Protein AF-A0A7C5L5N2-F1 (afdb_monomer_lite)

Sequence (110 aa):
MRFQGIPSEEAVLEFIQKLPEGEWVFEDLKEKRRELLSAESARRLLAGLIDQVKGWKESFATLGRGTVFVFVHDREKPRAFKIYDPSSLGCSTSLTPPRWKLYLRELGEI

Structure (mmCIF, N/CA/C/O backbone):
data_AF-A0A7C5L5N2-F1
#
_entry.id   AF-A0A7C5L5N2-F1
#
loop_
_atom_site.group_PDB
_atom_site.id
_atom_site.type_symbol
_atom_site.label_atom_id
_atom_site.label_alt_id
_atom_site.label_comp_id
_atom_site.label_asym_id
_atom_site.label_entity_id
_atom_site.label_seq_id
_atom_site.pdbx_PDB_ins_code
_atom_site.Cartn_x
_atom_site.Cartn_y
_atom_site.Cartn_z
_atom_site.occupancy
_atom_site.B_iso_or_equiv
_atom_site.auth_seq_id
_atom_site.auth_comp_id
_atom_site.auth_asym_id
_atom_site.auth_atom_id
_atom_site.pdbx_PDB_model_num
ATOM 1 N N . MET A 1 1 ? -8.385 -11.807 2.866 1.00 63.50 1 MET A N 1
ATOM 2 C CA . MET A 1 1 ? -8.796 -10.687 1.982 1.00 63.50 1 MET A CA 1
ATOM 3 C C . MET A 1 1 ? -8.010 -10.775 0.681 1.00 63.50 1 MET A C 1
ATOM 5 O O . MET A 1 1 ? -6.845 -11.155 0.737 1.00 63.50 1 MET A O 1
ATOM 9 N N . ARG A 1 2 ? -8.618 -10.489 -0.477 1.00 77.69 2 ARG A N 1
ATOM 10 C CA . ARG A 1 2 ? -7.926 -10.568 -1.775 1.00 77.69 2 ARG A CA 1
ATOM 11 C C . ARG A 1 2 ? -7.347 -9.197 -2.119 1.00 77.69 2 ARG A C 1
ATOM 13 O O . ARG A 1 2 ? -8.070 -8.214 -2.084 1.00 77.69 2 ARG A O 1
ATOM 20 N N . PHE A 1 3 ? -6.057 -9.144 -2.426 1.00 86.06 3 PHE A N 1
ATOM 21 C CA . PHE A 1 3 ? -5.384 -7.928 -2.873 1.00 86.06 3 PHE A CA 1
ATOM 22 C C . PHE A 1 3 ? -5.207 -7.962 -4.391 1.00 86.06 3 PHE A C 1
ATOM 24 O O . PHE A 1 3 ? -4.931 -9.016 -4.965 1.00 86.06 3 PHE A O 1
ATOM 31 N N . GLN A 1 4 ? -5.373 -6.812 -5.035 1.00 87.31 4 GLN A N 1
ATOM 32 C CA . GLN A 1 4 ? -5.239 -6.646 -6.475 1.00 87.31 4 GLN A CA 1
ATOM 33 C C . GLN A 1 4 ? -4.020 -5.786 -6.777 1.00 87.31 4 GLN A C 1
ATOM 35 O O . GLN A 1 4 ? -3.913 -4.665 -6.281 1.00 87.31 4 GLN A O 1
ATOM 40 N N . GLY A 1 5 ? -3.126 -6.314 -7.610 1.00 88.19 5 GLY A N 1
ATOM 41 C CA . GLY A 1 5 ? -1.974 -5.580 -8.109 1.00 88.19 5 GLY A CA 1
ATOM 42 C C . GLY A 1 5 ? -2.399 -4.417 -8.999 1.00 88.19 5 GLY A C 1
ATOM 43 O O . GLY A 1 5 ? -3.250 -4.587 -9.880 1.00 88.19 5 GLY A O 1
ATOM 44 N N . ILE A 1 6 ? -1.822 -3.243 -8.759 1.00 87.56 6 ILE A N 1
ATOM 45 C CA . ILE A 1 6 ? -2.033 -2.041 -9.560 1.00 87.56 6 ILE A CA 1
ATOM 46 C C . ILE A 1 6 ? -0.736 -1.742 -10.326 1.00 87.56 6 ILE A C 1
ATOM 48 O O . ILE A 1 6 ? 0.270 -1.402 -9.705 1.00 87.56 6 ILE A O 1
ATOM 52 N N . PRO A 1 7 ? -0.728 -1.901 -11.662 1.00 81.50 7 PRO A N 1
ATOM 53 C CA . PRO A 1 7 ? 0.482 -1.720 -12.463 1.00 81.50 7 PRO A CA 1
ATOM 54 C C . PRO A 1 7 ? 0.809 -0.252 -12.767 1.00 81.50 7 PRO A C 1
ATOM 56 O O . PRO A 1 7 ? 1.964 0.040 -13.064 1.00 81.50 7 PRO A O 1
ATOM 59 N N . SER A 1 8 ? -0.181 0.648 -12.711 1.00 85.31 8 SER A N 1
ATOM 60 C CA . SER A 1 8 ? -0.018 2.086 -12.972 1.00 85.31 8 SER A CA 1
ATOM 61 C C . SER A 1 8 ? -0.103 2.877 -11.674 1.00 85.31 8 SER A C 1
ATOM 63 O O . SER A 1 8 ? -1.103 2.820 -10.957 1.00 85.31 8 SER A O 1
ATOM 65 N N . GLU A 1 9 ? 0.932 3.658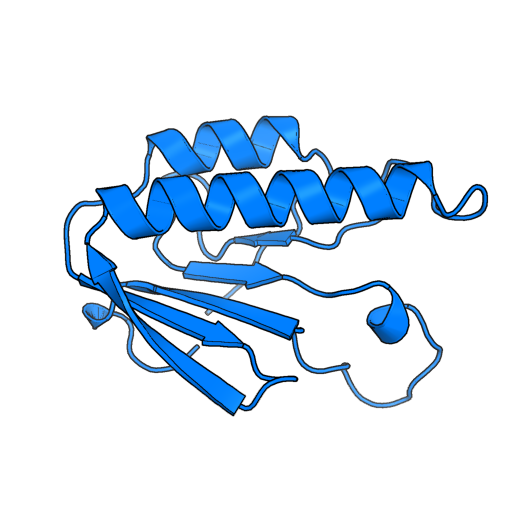 -11.393 1.00 87.25 9 GLU A N 1
ATOM 66 C CA . GLU A 1 9 ? 0.963 4.559 -10.247 1.00 87.25 9 GLU A CA 1
ATOM 67 C C . GLU A 1 9 ? -0.092 5.666 -10.351 1.00 87.25 9 GLU A C 1
ATOM 69 O O . GLU A 1 9 ? -0.626 6.086 -9.328 1.00 87.25 9 GLU A O 1
ATOM 74 N N . GLU A 1 10 ? -0.443 6.111 -11.562 1.00 87.50 10 GLU A N 1
ATOM 75 C CA . GLU A 1 10 ? -1.520 7.089 -11.771 1.00 87.50 10 GLU A CA 1
ATOM 76 C C . GLU A 1 10 ? -2.863 6.535 -11.290 1.00 87.50 10 GLU A C 1
ATOM 78 O O . GLU A 1 10 ? -3.566 7.209 -10.539 1.00 87.50 10 GLU A O 1
ATOM 83 N N . ALA A 1 11 ? -3.163 5.273 -11.614 1.00 86.56 11 ALA A N 1
ATOM 84 C CA . ALA A 1 11 ? -4.364 4.605 -11.118 1.00 86.56 11 ALA A CA 1
ATOM 85 C C . ALA A 1 11 ? -4.368 4.506 -9.582 1.00 86.56 11 ALA A C 1
ATOM 87 O O . ALA A 1 11 ? -5.418 4.622 -8.952 1.00 86.56 11 ALA A O 1
ATOM 88 N N . VAL A 1 12 ? -3.198 4.337 -8.948 1.00 86.50 12 VAL A N 1
ATOM 89 C CA . VAL A 1 12 ? -3.113 4.375 -7.480 1.00 86.50 12 VAL A CA 1
ATOM 90 C C . VAL A 1 12 ? -3.474 5.754 -6.941 1.00 86.50 12 VAL A C 1
ATOM 92 O O . VAL A 1 12 ? -4.245 5.833 -5.987 1.00 86.50 12 VAL A O 1
ATOM 95 N N . LEU A 1 13 ? -2.971 6.833 -7.549 1.00 88.19 13 LEU A N 1
ATOM 96 C CA . LEU A 1 13 ? -3.291 8.203 -7.131 1.00 88.19 13 LEU A CA 1
ATOM 97 C C . LEU A 1 13 ? -4.801 8.490 -7.196 1.00 88.19 13 LEU A C 1
ATOM 99 O O . LEU A 1 13 ? -5.325 9.188 -6.328 1.00 88.19 13 LEU A O 1
ATOM 103 N N . GLU A 1 14 ? -5.524 7.904 -8.154 1.00 88.75 14 GLU A N 1
ATOM 104 C CA . GLU A 1 14 ? -6.989 7.992 -8.205 1.00 88.75 14 GLU A CA 1
ATOM 105 C C . GLU A 1 14 ? -7.664 7.297 -7.014 1.00 88.75 14 GLU A C 1
ATOM 107 O O . GLU A 1 14 ? -8.647 7.806 -6.467 1.00 88.75 14 GLU A O 1
ATOM 112 N N . PHE A 1 15 ? -7.133 6.155 -6.563 1.00 86.19 15 PHE A N 1
ATOM 113 C CA . PHE A 1 15 ? -7.627 5.476 -5.361 1.00 86.19 15 PHE A CA 1
ATOM 114 C C . PHE A 1 15 ? -7.339 6.281 -4.095 1.00 86.19 15 PHE A C 1
ATOM 116 O O . PHE A 1 15 ? -8.162 6.271 -3.181 1.00 86.19 15 PHE A O 1
ATOM 123 N N . ILE A 1 16 ? -6.226 7.027 -4.054 1.00 86.69 16 ILE A N 1
ATOM 124 C CA . ILE A 1 16 ? -5.880 7.876 -2.905 1.00 86.69 16 ILE A CA 1
ATOM 125 C C . ILE A 1 16 ? -6.986 8.900 -2.623 1.00 86.69 16 ILE A C 1
ATOM 127 O O . ILE A 1 16 ? -7.353 9.146 -1.474 1.00 86.69 16 ILE A O 1
ATOM 131 N N . GLN A 1 17 ? -7.584 9.461 -3.672 1.00 86.69 17 GLN A N 1
ATOM 132 C CA . GLN A 1 17 ? -8.661 10.442 -3.528 1.00 86.69 17 GLN A CA 1
ATOM 133 C C . GLN A 1 17 ? -9.951 9.847 -2.944 1.00 86.69 17 GLN A C 1
ATOM 135 O O . GLN A 1 17 ? -10.774 10.579 -2.389 1.00 86.69 17 GLN A O 1
ATOM 140 N N . LYS A 1 18 ? -10.107 8.522 -3.021 1.00 87.12 18 LYS A N 1
ATOM 141 C CA . LYS A 1 18 ? -11.284 7.770 -2.570 1.00 87.12 18 LYS A CA 1
ATOM 142 C C . LYS A 1 18 ? -11.087 7.103 -1.205 1.00 87.12 18 LYS A C 1
ATOM 144 O O . LYS A 1 18 ? -11.929 6.294 -0.818 1.00 87.12 18 LYS A O 1
ATOM 149 N N . LEU A 1 19 ? -10.004 7.409 -0.476 1.00 89.69 19 LEU A N 1
ATOM 150 C CA . LEU A 1 19 ? -9.802 6.856 0.866 1.00 89.69 19 LEU A CA 1
ATOM 151 C C . LEU A 1 19 ? -10.998 7.218 1.768 1.00 89.69 19 LEU A C 1
ATOM 153 O O . LEU A 1 19 ? -11.287 8.407 1.923 1.00 89.69 19 LEU A O 1
ATOM 157 N N . PRO A 1 20 ? -11.681 6.240 2.383 1.00 91.44 20 PRO A N 1
ATOM 158 C CA . PRO A 1 20 ? -12.700 6.523 3.374 1.00 91.44 20 PRO A CA 1
ATOM 159 C C . PRO A 1 20 ? -12.101 7.234 4.588 1.00 91.44 20 PRO A C 1
ATOM 161 O O . PRO A 1 20 ? -10.938 7.031 4.958 1.00 91.44 20 PRO A O 1
ATOM 164 N N . GLU A 1 21 ? -12.947 8.045 5.213 1.00 92.94 21 GLU A N 1
ATOM 165 C CA . GLU A 1 21 ? -12.678 8.652 6.510 1.00 92.94 21 GLU A CA 1
ATOM 166 C C . GLU A 1 21 ? -12.455 7.584 7.587 1.00 92.94 21 GLU A C 1
ATOM 168 O O . GLU A 1 21 ? -12.938 6.454 7.482 1.00 92.94 21 GLU A O 1
ATOM 173 N N . GLY A 1 22 ? -11.728 7.964 8.634 1.00 92.69 22 GLY A N 1
ATOM 174 C CA . GLY A 1 22 ? -11.415 7.103 9.768 1.00 92.69 22 GLY A CA 1
ATOM 175 C C . GLY A 1 22 ? -9.940 7.141 10.146 1.00 92.69 22 GLY A C 1
ATOM 176 O O . GLY A 1 22 ? -9.152 7.926 9.611 1.00 92.69 22 GLY A O 1
ATOM 177 N N . GLU A 1 23 ? -9.580 6.286 11.099 1.00 96.12 23 GLU A N 1
ATOM 178 C CA . GLU A 1 23 ? -8.203 6.137 11.555 1.00 96.12 23 GLU A CA 1
ATOM 179 C C . GLU A 1 23 ? -7.498 5.040 10.758 1.00 96.12 23 GLU A C 1
ATOM 181 O O . GLU A 1 23 ? -7.988 3.917 10.621 1.00 96.12 23 GLU A O 1
ATOM 186 N N . TRP A 1 24 ? -6.330 5.379 10.239 1.00 96.31 24 TRP A N 1
ATOM 187 C CA . TRP A 1 24 ? -5.495 4.522 9.421 1.00 96.31 24 TRP A CA 1
ATOM 188 C C . TRP A 1 24 ? -4.255 4.107 10.193 1.00 96.31 24 TRP A C 1
ATOM 190 O O . TRP A 1 24 ? -3.668 4.892 10.929 1.00 96.31 24 TRP A O 1
ATOM 200 N N . VAL A 1 25 ? -3.834 2.869 9.997 1.00 97.06 25 VAL A N 1
ATOM 201 C CA . VAL A 1 25 ? -2.594 2.322 10.522 1.00 97.06 25 VAL A CA 1
ATOM 202 C C . VAL A 1 25 ? -1.593 2.263 9.383 1.00 97.06 25 VAL A C 1
ATOM 204 O O . VAL A 1 25 ? -1.863 1.647 8.351 1.00 97.06 25 VAL A O 1
ATOM 207 N N . PHE A 1 26 ? -0.441 2.892 9.576 1.00 97.00 26 PHE A N 1
ATOM 208 C CA . PHE A 1 26 ? 0.725 2.731 8.720 1.00 97.00 26 PHE A CA 1
ATOM 209 C C . PHE A 1 26 ? 1.748 1.837 9.415 1.00 97.00 26 PHE A C 1
ATOM 211 O O . PHE A 1 26 ? 2.029 2.028 10.597 1.00 97.00 26 PHE A O 1
ATOM 218 N N . GLU A 1 27 ? 2.312 0.883 8.679 1.00 96.31 27 GLU A N 1
ATOM 219 C CA . GLU A 1 27 ? 3.400 0.027 9.142 1.00 96.31 27 GLU A CA 1
ATOM 220 C C . GLU A 1 27 ? 4.536 0.016 8.118 1.00 96.31 27 GLU A C 1
ATOM 222 O O . GLU A 1 27 ? 4.330 -0.357 6.960 1.00 96.31 27 GLU A O 1
ATOM 227 N N . ASP A 1 28 ? 5.744 0.367 8.557 1.00 95.06 28 ASP A N 1
ATOM 228 C CA . ASP A 1 28 ? 6.988 0.070 7.851 1.00 95.06 28 ASP A CA 1
ATOM 229 C C . ASP A 1 28 ? 7.609 -1.176 8.482 1.00 95.06 28 ASP A C 1
ATOM 231 O O . ASP A 1 28 ? 8.167 -1.131 9.582 1.00 95.06 28 ASP A O 1
ATOM 235 N N . LEU A 1 29 ? 7.492 -2.312 7.792 1.00 91.69 29 LEU A N 1
ATOM 236 C CA . LEU A 1 29 ? 7.975 -3.597 8.298 1.00 91.69 29 LEU A CA 1
ATOM 237 C C . LEU A 1 29 ? 9.500 -3.693 8.279 1.00 91.69 29 LEU A C 1
ATOM 239 O O . LEU A 1 29 ? 10.075 -4.475 9.037 1.00 91.69 29 LEU A O 1
ATOM 243 N N . LYS A 1 30 ? 10.160 -2.900 7.430 1.00 89.19 30 LYS A N 1
ATOM 244 C CA . LYS A 1 30 ? 11.618 -2.869 7.335 1.00 89.19 30 LYS A CA 1
ATOM 245 C C . LYS A 1 30 ? 12.214 -2.057 8.480 1.00 89.19 30 LYS A C 1
ATOM 247 O O . LYS A 1 30 ? 13.180 -2.500 9.095 1.00 89.19 30 LYS A O 1
ATOM 252 N N . GLU A 1 31 ? 11.614 -0.911 8.795 1.00 92.00 31 GLU A N 1
ATOM 253 C CA . GLU A 1 31 ? 12.038 -0.041 9.901 1.00 92.00 31 GLU A CA 1
ATOM 254 C C . GLU A 1 31 ? 11.374 -0.380 11.244 1.00 92.00 31 GLU A C 1
ATOM 256 O O . GLU A 1 31 ? 11.709 0.214 12.266 1.00 92.00 31 GLU A O 1
ATOM 261 N N . LYS A 1 32 ? 10.451 -1.351 11.267 1.00 92.25 32 LYS A N 1
ATOM 262 C CA . LYS A 1 32 ? 9.648 -1.733 12.444 1.00 92.25 32 LYS A CA 1
ATOM 263 C C . LYS A 1 32 ? 8.910 -0.540 13.064 1.00 92.25 32 LYS A C 1
ATOM 265 O O . LYS A 1 32 ? 8.797 -0.430 14.286 1.00 92.25 32 LYS A O 1
ATOM 270 N N . ARG A 1 33 ? 8.399 0.352 12.214 1.00 95.25 33 ARG A N 1
ATOM 271 C CA . ARG A 1 33 ? 7.655 1.550 12.615 1.00 95.25 33 ARG A CA 1
ATOM 272 C C . ARG A 1 33 ? 6.166 1.328 12.404 1.00 95.25 33 ARG A C 1
ATOM 274 O O . ARG A 1 33 ? 5.762 0.809 11.369 1.00 95.25 33 ARG A O 1
ATOM 281 N N . ARG A 1 34 ? 5.356 1.767 13.367 1.00 95.69 34 ARG A N 1
ATOM 282 C CA . ARG A 1 34 ? 3.895 1.760 13.276 1.00 95.69 34 ARG A CA 1
ATOM 283 C C . ARG A 1 34 ? 3.326 3.092 13.737 1.00 95.69 34 ARG A C 1
ATOM 285 O O . ARG A 1 34 ? 3.733 3.602 14.777 1.00 95.69 34 ARG A O 1
ATOM 292 N N . GLU A 1 35 ? 2.377 3.627 12.982 1.00 95.94 35 GLU A N 1
ATOM 293 C CA . GLU A 1 35 ? 1.763 4.929 13.242 1.00 95.94 35 GLU A CA 1
ATOM 294 C C . GLU A 1 35 ? 0.257 4.903 13.011 1.00 95.94 35 GLU A C 1
ATOM 296 O O . GLU A 1 35 ? -0.243 4.151 12.174 1.00 95.94 35 GLU A O 1
ATOM 301 N N . LEU A 1 36 ? -0.453 5.753 13.752 1.00 96.75 36 LEU A N 1
ATOM 302 C CA . LEU A 1 36 ? -1.866 6.041 13.534 1.00 96.75 36 LEU A CA 1
ATOM 303 C C . LEU A 1 36 ? -1.993 7.376 12.806 1.00 96.75 36 LEU A C 1
ATOM 305 O O . LEU A 1 36 ? -1.360 8.363 13.177 1.00 96.75 36 LEU A O 1
ATOM 309 N N . LEU A 1 37 ? -2.806 7.392 11.760 1.00 96.62 37 LEU A N 1
ATOM 310 C CA . LEU A 1 37 ? -2.965 8.505 10.841 1.00 96.62 37 LEU A CA 1
ATOM 311 C C . LEU A 1 37 ? -4.448 8.835 10.688 1.00 96.62 37 LEU A C 1
ATOM 313 O O . LEU A 1 37 ? -5.297 7.946 10.651 1.00 96.62 37 LEU A O 1
ATOM 317 N N . SER A 1 38 ? -4.762 10.117 10.524 1.00 95.56 38 SER A N 1
ATOM 318 C CA . SER A 1 38 ? -6.048 10.516 9.952 1.00 95.56 38 SER A CA 1
ATOM 319 C C . SER A 1 38 ? -6.110 10.129 8.471 1.00 95.56 38 SER A C 1
ATOM 321 O O . SER A 1 38 ? -5.074 9.911 7.835 1.00 95.56 38 SER A O 1
ATOM 323 N N . ALA A 1 39 ? -7.311 10.100 7.893 1.00 93.38 39 ALA A N 1
ATOM 324 C CA . ALA A 1 39 ? -7.485 9.870 6.460 1.00 93.38 39 ALA A CA 1
ATOM 325 C C . ALA A 1 39 ? -6.668 10.861 5.605 1.00 93.38 39 ALA A C 1
ATOM 327 O O . ALA A 1 39 ? -6.007 10.450 4.654 1.00 93.38 39 ALA A O 1
ATOM 328 N N . GLU A 1 40 ? -6.622 12.146 5.970 1.00 93.88 40 GLU A N 1
ATOM 329 C CA . GLU A 1 40 ? -5.784 13.136 5.279 1.00 93.88 40 GLU A CA 1
ATOM 330 C C . GLU A 1 40 ? -4.286 12.814 5.352 1.00 93.88 40 GLU A C 1
ATOM 332 O O . GLU A 1 40 ? -3.591 12.863 4.333 1.00 93.88 40 GLU A O 1
ATOM 337 N N . SER A 1 41 ? -3.778 12.469 6.537 1.00 95.50 41 SER A N 1
ATOM 338 C CA . SER A 1 41 ? -2.367 12.110 6.711 1.00 95.50 41 SER A CA 1
ATOM 339 C C . SER A 1 41 ? -2.024 10.823 5.961 1.00 95.50 41 SER A C 1
ATOM 341 O O . SER A 1 41 ? -0.980 10.753 5.316 1.00 95.50 41 SER A O 1
ATOM 343 N N . ALA A 1 42 ? -2.928 9.840 5.965 1.00 94.88 42 ALA A N 1
ATOM 344 C CA . ALA A 1 42 ? -2.796 8.606 5.199 1.00 94.88 42 ALA A CA 1
ATOM 345 C C . ALA A 1 42 ? -2.742 8.876 3.688 1.00 94.88 42 ALA A C 1
ATOM 347 O O . ALA A 1 42 ? -1.900 8.304 3.000 1.00 94.88 42 ALA A O 1
ATOM 348 N N . ARG A 1 43 ? -3.574 9.794 3.173 1.00 94.50 43 ARG A N 1
ATOM 349 C CA . ARG A 1 43 ? -3.547 10.208 1.759 1.00 94.50 43 ARG A CA 1
ATOM 350 C C . ARG A 1 43 ? -2.207 10.826 1.370 1.00 94.50 43 ARG A C 1
ATOM 352 O O . ARG A 1 43 ? -1.627 10.432 0.361 1.00 94.50 43 ARG A O 1
ATOM 359 N N . ARG A 1 44 ? -1.703 11.775 2.170 1.00 95.25 44 ARG A N 1
ATOM 360 C CA . ARG A 1 44 ? -0.416 12.449 1.908 1.00 95.25 44 ARG A CA 1
ATOM 361 C C . ARG A 1 44 ? 0.753 11.470 1.977 1.00 95.25 44 ARG A C 1
ATOM 363 O O . ARG A 1 44 ? 1.604 11.481 1.093 1.00 95.25 44 ARG A O 1
ATOM 370 N N . LEU A 1 45 ? 0.763 10.603 2.991 1.00 95.38 45 LEU A N 1
ATOM 371 C CA . LEU A 1 45 ? 1.788 9.577 3.146 1.00 95.38 45 LEU A CA 1
ATOM 372 C C . LEU A 1 45 ? 1.769 8.610 1.962 1.00 95.38 45 LEU A C 1
ATOM 374 O O . LEU A 1 45 ? 2.804 8.405 1.336 1.00 95.38 45 LEU A O 1
ATOM 378 N N . LEU A 1 46 ? 0.597 8.074 1.604 1.00 94.19 46 LEU A N 1
ATOM 379 C CA . LEU A 1 46 ? 0.467 7.153 0.480 1.00 94.19 46 LEU A CA 1
ATOM 380 C C . LEU A 1 46 ? 0.932 7.805 -0.826 1.00 94.19 46 LEU A C 1
ATOM 382 O O . LEU A 1 46 ? 1.688 7.181 -1.559 1.00 94.19 46 LEU A O 1
ATOM 386 N N . ALA A 1 47 ? 0.578 9.067 -1.083 1.00 94.56 47 ALA A N 1
ATOM 387 C CA . ALA A 1 47 ? 1.046 9.789 -2.268 1.00 94.56 47 ALA A CA 1
ATOM 388 C C . ALA A 1 47 ? 2.583 9.875 -2.326 1.00 94.56 47 ALA A C 1
ATOM 390 O O . ALA A 1 47 ? 3.165 9.616 -3.378 1.00 94.56 47 ALA A O 1
ATOM 391 N N . GLY A 1 48 ? 3.240 10.149 -1.192 1.00 95.00 48 GLY A N 1
ATOM 392 C CA . GLY A 1 48 ? 4.703 10.142 -1.094 1.00 95.00 48 GLY A CA 1
ATOM 393 C C . GLY A 1 48 ? 5.326 8.761 -1.328 1.00 95.00 48 GLY A C 1
ATOM 394 O O . GLY A 1 48 ? 6.349 8.654 -1.998 1.00 95.00 48 GLY A O 1
ATOM 395 N N . LEU A 1 49 ? 4.696 7.685 -0.843 1.00 94.31 49 LEU A N 1
ATOM 396 C CA . LEU A 1 49 ? 5.163 6.318 -1.111 1.00 94.31 49 LEU A CA 1
ATOM 397 C C . LEU A 1 49 ? 5.047 5.952 -2.595 1.00 94.31 49 LEU A C 1
ATOM 399 O O . LEU A 1 49 ? 5.925 5.284 -3.135 1.00 94.31 49 LEU A O 1
ATOM 403 N N . ILE A 1 50 ? 3.982 6.392 -3.269 1.00 93.00 50 ILE A N 1
ATOM 404 C CA . ILE A 1 50 ? 3.803 6.158 -4.707 1.00 93.00 50 ILE A CA 1
ATOM 405 C C . ILE A 1 50 ? 4.845 6.913 -5.528 1.00 93.00 50 ILE A C 1
ATOM 407 O O . ILE A 1 50 ? 5.363 6.357 -6.494 1.00 93.00 50 ILE A O 1
ATOM 411 N N . ASP A 1 51 ? 5.207 8.128 -5.126 1.00 93.00 51 A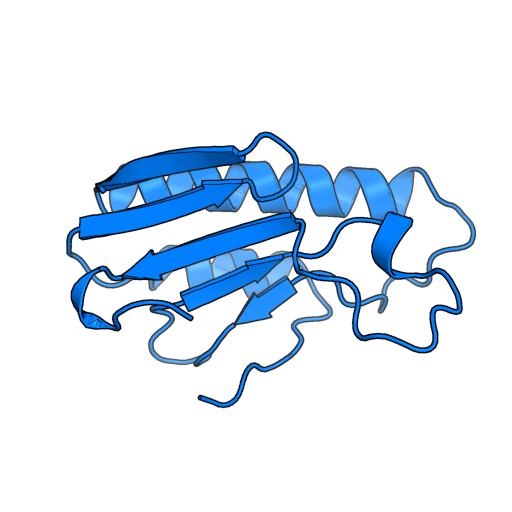SP A N 1
ATOM 412 C CA . ASP A 1 51 ? 6.314 8.860 -5.741 1.00 93.00 51 ASP A CA 1
ATOM 413 C C . ASP A 1 51 ? 7.650 8.106 -5.596 1.00 93.00 51 ASP A C 1
ATOM 415 O O . ASP A 1 51 ? 8.373 7.914 -6.574 1.00 93.00 51 ASP A O 1
ATOM 419 N N . GLN A 1 52 ? 7.920 7.531 -4.417 1.00 92.56 52 GLN A N 1
ATOM 420 C CA . GLN A 1 52 ? 9.092 6.666 -4.221 1.00 92.56 52 GLN A CA 1
ATOM 421 C C . GLN A 1 52 ? 9.069 5.421 -5.124 1.00 92.56 52 GLN A C 1
ATOM 423 O O . GLN A 1 52 ? 10.100 5.056 -5.690 1.00 92.56 52 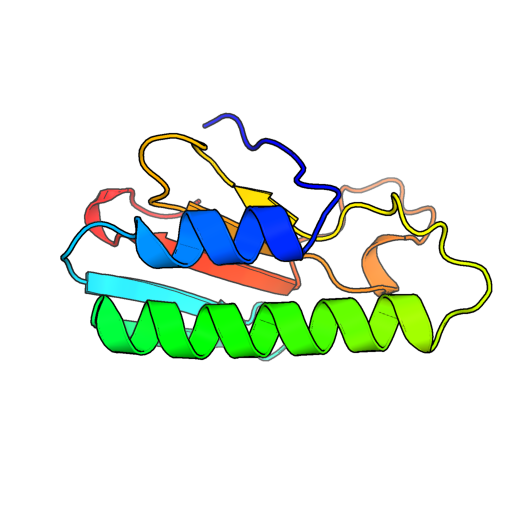GLN A O 1
ATOM 428 N N . VAL A 1 53 ? 7.904 4.784 -5.299 1.00 90.00 53 VAL A N 1
ATOM 429 C CA . VAL A 1 53 ? 7.739 3.636 -6.210 1.00 90.00 53 VAL A CA 1
ATOM 430 C C . VAL A 1 53 ? 8.023 4.027 -7.663 1.00 90.00 53 VAL A C 1
ATOM 432 O O . VAL A 1 53 ? 8.707 3.276 -8.364 1.00 90.00 53 VAL A O 1
ATOM 435 N N . LYS A 1 54 ? 7.554 5.202 -8.112 1.00 89.06 54 LYS A N 1
ATOM 436 C CA . LYS A 1 54 ? 7.891 5.740 -9.442 1.00 89.06 54 LYS A CA 1
ATOM 437 C C . LYS A 1 54 ? 9.401 5.897 -9.595 1.00 89.06 54 LYS A C 1
ATOM 439 O O . LYS A 1 54 ? 9.973 5.341 -10.531 1.00 89.06 54 LYS A O 1
ATOM 444 N N . GLY A 1 55 ? 10.047 6.530 -8.615 1.00 88.94 55 GLY A N 1
ATOM 445 C CA . GLY A 1 55 ? 11.496 6.722 -8.601 1.00 88.94 55 GLY A CA 1
ATOM 446 C C . GLY A 1 55 ? 12.284 5.412 -8.698 1.00 88.94 55 GLY A C 1
ATOM 447 O O . GLY A 1 55 ? 13.304 5.357 -9.385 1.00 88.94 55 GLY A O 1
ATOM 448 N N . TRP A 1 56 ? 11.805 4.322 -8.086 1.00 87.69 56 TRP A N 1
ATOM 449 C CA . TRP A 1 56 ? 12.408 2.998 -8.273 1.00 87.69 56 TRP A CA 1
ATOM 450 C C . TRP A 1 56 ? 12.277 2.516 -9.716 1.00 87.69 56 TRP A C 1
ATOM 452 O O . TRP A 1 56 ? 13.283 2.161 -10.326 1.00 87.69 56 TRP A O 1
ATOM 462 N N . LYS A 1 57 ? 11.070 2.529 -10.291 1.00 83.94 57 LYS A N 1
ATOM 463 C CA . LYS A 1 57 ? 10.858 2.098 -11.683 1.00 83.94 57 LYS A CA 1
ATOM 464 C C . LYS A 1 57 ? 11.713 2.886 -12.678 1.00 83.94 57 LYS A C 1
ATOM 466 O O . LYS A 1 57 ? 12.183 2.308 -13.650 1.00 83.94 57 LYS A O 1
ATOM 471 N N . GLU A 1 58 ? 11.924 4.175 -12.431 1.00 85.12 58 GLU A N 1
ATOM 472 C CA . GLU A 1 58 ? 12.771 5.027 -13.270 1.00 85.12 58 GLU A CA 1
ATOM 473 C C . GLU A 1 58 ? 14.269 4.754 -13.067 1.00 85.12 58 GLU A C 1
ATOM 475 O O . GLU A 1 58 ? 15.028 4.745 -14.034 1.00 85.12 58 GLU A O 1
ATOM 480 N N . SER A 1 59 ? 14.700 4.484 -11.830 1.00 84.44 59 SER A N 1
ATOM 481 C CA . SER A 1 59 ? 16.113 4.227 -11.508 1.00 84.44 59 SER A CA 1
ATOM 482 C C . SER A 1 59 ? 16.599 2.851 -11.968 1.00 84.44 59 SER A C 1
ATOM 484 O O . SER A 1 59 ? 17.781 2.675 -12.263 1.00 84.44 59 SER A O 1
ATOM 486 N N . PHE A 1 60 ? 15.712 1.857 -12.029 1.00 79.81 60 PHE A N 1
ATOM 487 C CA . PHE A 1 60 ? 16.058 0.509 -12.468 1.00 79.81 60 PHE A CA 1
ATOM 488 C C . PHE A 1 60 ? 15.627 0.292 -13.922 1.00 79.81 60 PHE A C 1
ATOM 490 O O . PHE A 1 60 ? 14.524 -0.174 -14.192 1.00 79.81 60 PHE A O 1
ATOM 497 N N . ALA A 1 61 ? 16.536 0.555 -14.865 1.00 68.19 61 ALA A N 1
ATOM 498 C CA . ALA A 1 61 ? 16.295 0.409 -16.307 1.00 68.19 61 ALA A CA 1
ATOM 499 C C . ALA A 1 61 ? 15.816 -0.995 -16.746 1.00 68.19 61 ALA A C 1
ATOM 501 O O . ALA A 1 61 ? 15.254 -1.152 -17.828 1.00 68.19 61 ALA A O 1
ATOM 502 N N . THR A 1 62 ? 16.040 -2.022 -15.921 1.00 73.56 62 THR A N 1
ATOM 503 C CA . THR A 1 62 ? 15.606 -3.407 -16.156 1.00 73.56 62 THR A CA 1
ATOM 504 C C . THR A 1 62 ? 14.188 -3.702 -15.666 1.00 73.56 62 THR A C 1
ATOM 506 O O . THR A 1 62 ? 13.634 -4.746 -16.014 1.00 73.56 62 THR A O 1
ATOM 509 N N . LEU A 1 63 ? 13.577 -2.815 -14.873 1.00 73.38 63 LEU A N 1
ATOM 510 C CA . LEU A 1 63 ? 12.197 -2.981 -14.436 1.00 73.38 63 LEU A CA 1
ATOM 511 C C . LEU A 1 63 ? 11.254 -2.570 -15.557 1.00 73.38 63 LEU A C 1
ATOM 513 O O . LEU A 1 63 ? 11.209 -1.419 -15.986 1.00 73.38 63 LEU A O 1
ATOM 517 N N . GLY A 1 64 ? 10.439 -3.519 -16.013 1.00 69.62 64 GLY A N 1
ATOM 518 C CA . GLY A 1 64 ? 9.341 -3.196 -16.913 1.00 69.62 64 GLY A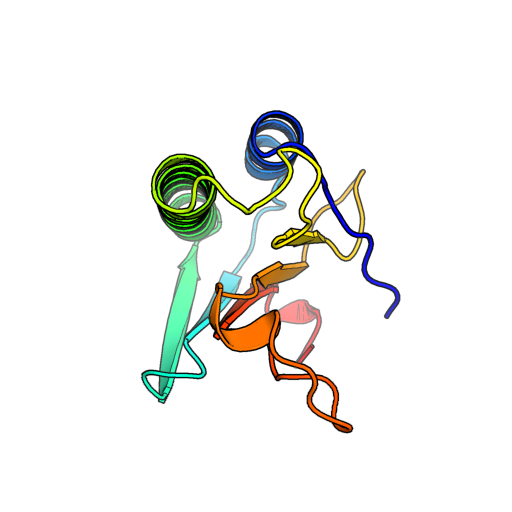 CA 1
ATOM 519 C C . GLY A 1 64 ? 8.402 -2.183 -16.255 1.00 69.62 64 GLY A C 1
ATOM 520 O O . GLY A 1 64 ? 8.097 -2.301 -15.066 1.00 69.62 64 GLY A O 1
ATOM 521 N N . ARG A 1 65 ? 7.875 -1.227 -17.032 1.00 68.62 65 ARG A N 1
ATOM 522 C CA . ARG A 1 65 ? 6.889 -0.235 -16.546 1.00 68.62 65 ARG A CA 1
ATOM 523 C C . ARG A 1 65 ? 5.676 -0.887 -15.866 1.00 68.62 65 ARG A C 1
ATOM 525 O O . ARG A 1 65 ? 5.119 -0.324 -14.930 1.00 68.62 65 ARG A O 1
ATOM 532 N N . GLY A 1 66 ? 5.316 -2.097 -16.300 1.00 72.69 66 GLY A N 1
ATOM 533 C CA . GLY A 1 66 ? 4.239 -2.910 -15.729 1.00 72.69 66 GLY A CA 1
ATOM 534 C C . GLY A 1 66 ? 4.590 -3.678 -14.449 1.00 72.69 66 GLY A C 1
ATOM 535 O O . GLY A 1 66 ? 3.745 -4.426 -13.966 1.00 72.69 66 GLY A O 1
ATOM 536 N N . THR A 1 67 ? 5.800 -3.530 -13.898 1.00 83.06 67 THR A N 1
ATOM 537 C CA . THR A 1 67 ? 6.167 -4.148 -12.614 1.00 83.06 67 THR A CA 1
ATOM 538 C C . THR A 1 67 ? 5.221 -3.652 -11.526 1.00 83.06 67 THR A C 1
ATOM 540 O O . THR A 1 67 ? 5.067 -2.449 -11.322 1.00 83.06 67 THR A O 1
ATOM 543 N N . VAL A 1 68 ? 4.567 -4.577 -10.830 1.00 86.69 68 VAL A N 1
ATOM 544 C CA . VAL A 1 68 ? 3.579 -4.246 -9.803 1.00 86.69 68 VAL A CA 1
ATOM 545 C C . VAL A 1 68 ? 4.256 -4.202 -8.440 1.00 86.69 68 VAL A C 1
ATOM 547 O O . VAL A 1 68 ? 4.722 -5.225 -7.947 1.00 86.69 68 VAL A O 1
ATOM 550 N N . PHE A 1 69 ? 4.235 -3.033 -7.806 1.00 90.25 69 PHE A N 1
ATOM 551 C CA . PHE A 1 69 ? 4.680 -2.860 -6.419 1.00 90.25 69 PHE A CA 1
ATOM 552 C C . PHE A 1 69 ? 3.534 -2.586 -5.453 1.00 90.25 69 PHE A C 1
ATOM 554 O O . PHE A 1 69 ? 3.675 -2.812 -4.255 1.00 90.25 69 PHE A O 1
ATOM 561 N N . VAL A 1 70 ? 2.398 -2.110 -5.959 1.00 91.75 70 VAL A N 1
ATOM 562 C CA . VAL A 1 70 ? 1.285 -1.640 -5.139 1.00 91.75 70 VAL A CA 1
ATOM 563 C C . VAL A 1 70 ? 0.113 -2.585 -5.285 1.00 91.75 70 VAL A C 1
ATOM 565 O O . VAL A 1 70 ? -0.318 -2.915 -6.389 1.00 91.75 70 VAL A O 1
ATOM 568 N N . PHE A 1 71 ? -0.427 -2.995 -4.151 1.00 92.50 71 PHE A N 1
ATOM 569 C CA . PHE A 1 71 ? -1.566 -3.882 -4.067 1.00 92.50 71 PHE A CA 1
ATOM 570 C C . PHE A 1 71 ? -2.638 -3.240 -3.202 1.00 92.50 71 PHE A C 1
ATOM 572 O O . PHE A 1 71 ? -2.367 -2.842 -2.072 1.00 92.50 71 PHE A O 1
ATOM 579 N N . VAL A 1 72 ? -3.865 -3.176 -3.708 1.00 91.88 72 VAL A N 1
ATOM 580 C CA . VAL A 1 72 ? -5.019 -2.609 -2.996 1.00 91.88 72 VAL A CA 1
ATOM 581 C C . VAL A 1 72 ? -6.051 -3.699 -2.728 1.00 91.88 72 VAL A C 1
ATOM 583 O O . VAL A 1 72 ? -6.248 -4.587 -3.558 1.00 91.88 72 VAL A O 1
ATOM 586 N N . HIS A 1 73 ? -6.696 -3.677 -1.564 1.00 88.12 73 HIS A N 1
ATOM 587 C CA . HIS A 1 73 ? -7.685 -4.707 -1.224 1.00 88.12 73 HIS A CA 1
ATOM 588 C C . HIS A 1 73 ? -9.008 -4.565 -2.013 1.00 88.12 73 HIS A C 1
ATOM 590 O O . HIS A 1 73 ? -9.684 -5.560 -2.251 1.00 88.12 73 HIS A O 1
ATOM 596 N N . ASP A 1 74 ? -9.382 -3.349 -2.420 1.00 85.31 74 ASP A N 1
ATOM 597 C CA . ASP A 1 74 ? -10.598 -3.036 -3.178 1.00 85.31 74 ASP A CA 1
ATOM 598 C C . ASP A 1 74 ? -10.387 -1.729 -3.956 1.00 85.31 74 ASP A C 1
ATOM 600 O O . ASP A 1 74 ? -9.829 -0.772 -3.420 1.00 85.31 74 ASP A O 1
ATOM 604 N N . ARG A 1 75 ? -10.777 -1.704 -5.235 1.00 83.25 75 ARG A N 1
ATOM 605 C CA . ARG A 1 75 ? -10.548 -0.556 -6.133 1.00 83.25 75 ARG A CA 1
ATOM 606 C C . ARG A 1 75 ? -11.648 0.504 -6.040 1.00 83.25 75 ARG A C 1
ATOM 608 O O . ARG A 1 75 ? -11.416 1.651 -6.414 1.00 83.25 75 ARG A O 1
ATOM 615 N N . GLU A 1 76 ? -12.833 0.131 -5.571 1.00 82.81 76 GLU A N 1
ATOM 616 C CA . GLU A 1 76 ? -13.981 1.027 -5.439 1.00 82.81 76 GLU A CA 1
ATOM 617 C C . GLU A 1 76 ? -13.975 1.711 -4.072 1.00 82.81 76 GLU A C 1
ATOM 619 O O . GLU A 1 76 ? -14.174 2.922 -3.983 1.00 82.81 76 GLU A O 1
ATOM 624 N N . LYS A 1 77 ? -13.674 0.948 -3.014 1.00 85.31 77 LYS A N 1
ATOM 625 C CA . LYS A 1 77 ? -13.573 1.440 -1.637 1.00 85.31 77 LYS A CA 1
ATOM 626 C C . LYS A 1 77 ? -12.246 1.010 -0.997 1.00 85.31 77 LYS A C 1
ATOM 628 O O . LYS A 1 77 ? -12.238 0.072 -0.194 1.00 85.31 77 LYS A O 1
ATOM 633 N N . PRO A 1 78 ? -11.135 1.697 -1.318 1.00 89.56 78 PRO A N 1
ATOM 634 C CA . PRO A 1 78 ? -9.808 1.340 -0.841 1.00 89.56 78 PRO A CA 1
ATOM 635 C C . PRO A 1 78 ? -9.643 1.675 0.646 1.00 89.56 78 PRO A C 1
ATOM 637 O O . PRO A 1 78 ? -9.650 2.822 1.054 1.00 89.56 78 PRO A O 1
ATOM 640 N N . ARG A 1 79 ? -9.452 0.651 1.458 1.00 92.94 79 ARG A N 1
ATOM 641 C CA . ARG A 1 79 ? -9.311 0.594 2.917 1.00 92.94 79 ARG A CA 1
ATOM 642 C C . ARG A 1 79 ? -7.984 -0.046 3.339 1.00 92.94 79 ARG A C 1
ATOM 644 O O . ARG A 1 79 ? -7.696 -0.110 4.521 1.00 92.94 79 ARG A O 1
ATOM 651 N N . ALA A 1 80 ? -7.198 -0.577 2.406 1.00 94.00 80 ALA A N 1
ATOM 652 C CA . ALA A 1 80 ? -5.982 -1.331 2.689 1.00 94.00 80 ALA A CA 1
ATOM 653 C C . ALA A 1 80 ? -5.064 -1.411 1.465 1.00 94.00 80 ALA A C 1
ATOM 655 O O . ALA A 1 80 ? -5.504 -1.752 0.363 1.00 94.00 80 ALA A O 1
ATOM 656 N N . PHE A 1 81 ? -3.779 -1.170 1.696 1.00 94.38 81 PHE A N 1
ATOM 657 C CA . PHE A 1 81 ? -2.709 -1.187 0.716 1.00 94.38 81 PHE A CA 1
ATOM 658 C C . PHE A 1 81 ? -1.522 -1.989 1.246 1.00 94.38 81 PHE A C 1
ATOM 660 O O . PHE A 1 81 ? -1.164 -1.900 2.422 1.00 94.38 81 PHE A O 1
ATOM 667 N N . LYS A 1 82 ? -0.894 -2.744 0.349 1.00 94.25 82 LYS A N 1
ATOM 668 C CA . LYS A 1 82 ? 0.405 -3.385 0.550 1.00 94.25 82 LYS A CA 1
ATOM 669 C C . LYS A 1 82 ? 1.344 -2.887 -0.530 1.00 94.25 82 LYS A C 1
ATOM 671 O O . LYS A 1 82 ? 0.983 -2.907 -1.707 1.00 94.25 82 LYS A O 1
ATOM 676 N N . ILE A 1 83 ? 2.525 -2.439 -0.131 1.00 93.94 83 ILE A N 1
ATOM 677 C CA . ILE A 1 83 ? 3.522 -1.913 -1.056 1.00 93.94 83 ILE A CA 1
ATOM 678 C C . ILE A 1 83 ? 4.822 -2.672 -0.847 1.00 93.94 83 ILE A C 1
ATOM 680 O O . ILE A 1 83 ? 5.316 -2.808 0.273 1.00 93.94 83 ILE A O 1
ATOM 684 N N . TYR A 1 84 ? 5.353 -3.179 -1.946 1.00 91.75 84 TYR A N 1
ATOM 685 C CA . TYR A 1 84 ? 6.590 -3.937 -2.011 1.00 91.75 84 TYR A CA 1
ATOM 686 C C . TYR A 1 84 ? 7.703 -3.038 -2.528 1.00 91.75 84 TYR A C 1
ATOM 688 O O . TYR A 1 84 ? 7.449 -2.122 -3.307 1.00 91.75 84 TYR A O 1
ATOM 696 N N . ASP A 1 85 ? 8.932 -3.298 -2.101 1.00 89.31 85 ASP A N 1
ATOM 697 C CA . ASP A 1 85 ? 10.111 -2.603 -2.614 1.00 89.31 85 ASP A CA 1
ATOM 698 C C . ASP A 1 85 ? 10.904 -3.492 -3.588 1.00 89.31 85 ASP A C 1
ATOM 700 O O . ASP A 1 85 ? 10.622 -4.689 -3.690 1.00 89.31 85 ASP A O 1
ATOM 704 N N . PRO A 1 86 ? 11.899 -2.949 -4.310 1.00 85.81 86 PRO A N 1
ATOM 705 C CA . PRO A 1 86 ? 12.647 -3.684 -5.330 1.00 85.81 86 PRO A CA 1
ATOM 706 C C . PRO A 1 86 ? 13.334 -4.957 -4.821 1.00 85.81 86 PRO A C 1
ATOM 708 O O . PRO A 1 86 ? 13.517 -5.891 -5.598 1.00 85.81 86 PRO A O 1
ATOM 711 N N . SER A 1 87 ? 13.652 -5.054 -3.523 1.00 80.81 87 SER A N 1
ATOM 712 C CA . SER A 1 87 ? 14.172 -6.295 -2.926 1.00 80.81 87 SER A CA 1
ATOM 713 C C . SER A 1 87 ? 13.193 -7.471 -3.030 1.00 80.81 87 SER A C 1
ATOM 715 O O . SER A 1 87 ? 13.609 -8.628 -3.015 1.00 80.81 87 SER A O 1
ATOM 717 N N . SER A 1 88 ? 11.900 -7.190 -3.218 1.00 73.00 88 SER A N 1
ATOM 718 C CA . SER A 1 88 ? 10.848 -8.195 -3.396 1.00 73.00 88 SER A CA 1
ATOM 719 C C . SER A 1 88 ? 10.868 -8.881 -4.761 1.00 73.00 88 SER A C 1
ATOM 721 O O . SER A 1 88 ? 10.162 -9.868 -4.937 1.00 73.00 88 SER A O 1
ATOM 723 N N . LEU A 1 89 ? 11.669 -8.392 -5.711 1.00 71.88 89 LEU A N 1
ATOM 724 C CA . LEU A 1 89 ? 11.799 -8.965 -7.054 1.00 71.88 89 LEU A CA 1
ATOM 725 C C . LEU A 1 89 ? 12.829 -10.103 -7.142 1.00 71.88 89 LEU A C 1
ATOM 727 O O . LEU A 1 89 ? 12.980 -10.711 -8.200 1.00 71.88 89 LEU A O 1
ATOM 731 N N . GLY A 1 90 ? 13.555 -10.391 -6.056 1.00 60.00 90 GLY A N 1
ATOM 732 C CA . GLY A 1 90 ? 14.477 -11.523 -5.997 1.00 60.00 90 GLY A CA 1
ATOM 733 C C . GLY A 1 90 ? 13.747 -12.872 -5.997 1.00 60.00 90 GLY A C 1
ATOM 734 O O . GLY A 1 90 ? 12.679 -13.001 -5.402 1.00 60.00 90 GLY A O 1
ATOM 735 N N . CYS A 1 91 ? 14.346 -13.889 -6.633 1.00 48.16 91 CYS A N 1
ATOM 736 C CA . CYS A 1 91 ? 13.891 -15.288 -6.654 1.00 48.16 91 CYS A CA 1
ATOM 737 C C . CYS A 1 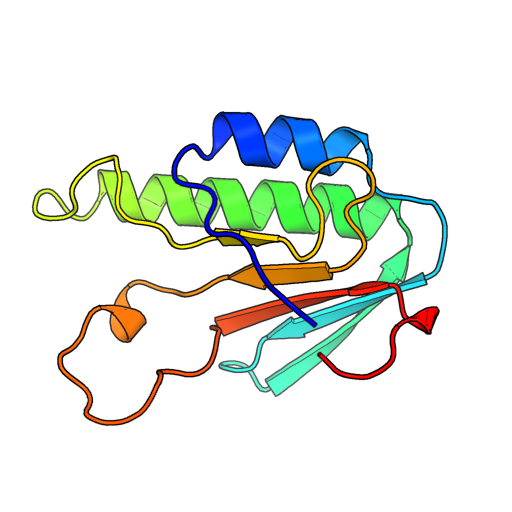91 ? 13.938 -15.940 -5.258 1.00 48.16 91 CYS A C 1
ATOM 739 O O . CYS A 1 91 ? 14.747 -16.833 -5.010 1.00 48.16 91 CYS A O 1
ATOM 741 N N . SER A 1 92 ? 13.103 -15.495 -4.325 1.00 43.72 92 SER A N 1
ATOM 742 C CA . SER A 1 92 ? 12.928 -16.172 -3.044 1.00 43.72 92 SER A CA 1
ATOM 743 C C . SER A 1 92 ? 11.772 -17.163 -3.140 1.00 43.72 92 SER A C 1
ATOM 745 O O . SER A 1 92 ? 10.698 -16.849 -3.649 1.00 43.72 92 SER A O 1
ATOM 747 N N . THR A 1 93 ? 11.984 -18.372 -2.627 1.00 50.88 93 THR A N 1
ATOM 748 C CA . THR A 1 93 ? 10.972 -19.433 -2.487 1.00 50.88 93 THR A CA 1
ATOM 749 C C . THR A 1 93 ? 9.873 -19.091 -1.474 1.00 50.88 93 THR A C 1
ATOM 751 O O . THR A 1 93 ? 8.892 -19.822 -1.364 1.00 50.88 93 THR A O 1
ATOM 754 N N . SER A 1 94 ? 10.022 -17.980 -0.749 1.00 54.25 94 SER A N 1
ATOM 755 C CA . SER A 1 94 ? 9.026 -17.422 0.164 1.00 54.25 94 SER A CA 1
ATOM 756 C C . SER A 1 94 ? 8.508 -16.097 -0.384 1.00 54.25 94 SER A C 1
ATOM 758 O O . SER A 1 94 ? 9.296 -15.274 -0.847 1.00 54.25 94 SER A O 1
ATOM 760 N N . LEU A 1 95 ? 7.194 -15.866 -0.288 1.00 58.19 95 LEU A N 1
ATOM 761 C CA . LEU A 1 95 ? 6.587 -14.563 -0.570 1.00 58.19 95 LEU A CA 1
ATOM 762 C C . LEU A 1 95 ? 7.279 -13.504 0.296 1.00 58.19 95 LEU A C 1
ATOM 764 O O . LEU A 1 95 ? 7.095 -13.491 1.514 1.00 58.19 95 LEU A O 1
ATOM 768 N N . THR A 1 96 ? 8.090 -12.644 -0.323 1.00 72.06 96 THR A N 1
ATOM 769 C CA . THR A 1 96 ? 8.726 -11.518 0.366 1.00 72.06 96 THR A CA 1
ATOM 770 C C . THR A 1 96 ? 7.636 -10.720 1.084 1.00 72.06 96 THR A C 1
ATOM 772 O O . THR A 1 96 ? 6.584 -10.491 0.486 1.00 72.06 96 THR A O 1
ATOM 775 N N . PRO A 1 97 ? 7.800 -10.341 2.361 1.00 82.88 97 PRO A N 1
ATOM 776 C CA . PRO A 1 97 ? 6.813 -9.504 3.028 1.00 82.88 97 PRO A CA 1
ATOM 777 C C . PRO A 1 97 ? 6.737 -8.126 2.349 1.00 82.88 97 PRO A C 1
ATOM 779 O O . PRO A 1 97 ? 7.738 -7.660 1.802 1.00 82.88 97 PRO A O 1
ATOM 782 N N . PRO A 1 98 ? 5.573 -7.449 2.375 1.00 89.88 98 PRO A N 1
ATOM 783 C CA . PRO A 1 98 ? 5.494 -6.074 1.900 1.00 89.88 98 PRO A CA 1
ATOM 784 C C . PRO A 1 98 ? 6.390 -5.180 2.759 1.00 89.88 98 PRO A C 1
ATOM 786 O O . PRO A 1 98 ? 6.515 -5.393 3.963 1.00 89.88 98 PRO A O 1
ATOM 789 N N . ARG A 1 99 ? 6.979 -4.149 2.156 1.00 93.31 99 ARG A N 1
ATOM 790 C CA . ARG A 1 99 ? 7.736 -3.140 2.899 1.00 93.31 99 ARG A CA 1
ATOM 791 C C . ARG A 1 99 ? 6.801 -2.281 3.737 1.00 93.31 99 ARG A C 1
ATOM 793 O O . ARG A 1 99 ? 7.048 -2.078 4.923 1.00 93.31 99 ARG A O 1
ATOM 800 N N . TRP A 1 100 ? 5.726 -1.810 3.110 1.00 95.69 100 TRP A N 1
ATOM 801 C CA . TRP A 1 100 ? 4.742 -0.950 3.749 1.00 95.69 100 TRP A CA 1
ATOM 802 C C . TRP A 1 100 ? 3.357 -1.570 3.729 1.00 95.69 100 TRP A C 1
ATOM 804 O O . TRP A 1 100 ? 2.924 -2.152 2.727 1.00 95.69 100 TRP A O 1
ATOM 814 N N . LYS A 1 101 ? 2.636 -1.370 4.828 1.00 95.56 101 LYS A N 1
ATOM 815 C CA . LYS A 1 101 ? 1.198 -1.596 4.916 1.00 95.56 101 LYS A CA 1
ATOM 816 C C . LYS A 1 101 ? 0.520 -0.298 5.321 1.00 95.56 101 LYS A C 1
ATOM 818 O O . LYS A 1 101 ? 1.020 0.434 6.170 1.00 95.56 101 LYS A O 1
ATOM 823 N N . LEU A 1 102 ? -0.627 -0.024 4.718 1.00 95.50 102 LEU A N 1
ATOM 824 C CA . LEU A 1 102 ? -1.479 1.093 5.103 1.00 95.50 102 LEU A CA 1
ATOM 825 C C . LEU A 1 102 ? -2.923 0.618 5.087 1.00 95.50 102 LEU A C 1
ATOM 827 O O . LEU A 1 102 ? -3.401 0.199 4.037 1.00 95.50 102 LEU A O 1
ATOM 831 N N . TYR A 1 103 ? -3.617 0.654 6.218 1.00 95.81 103 TYR A N 1
ATOM 832 C CA . TYR A 1 103 ? -4.968 0.104 6.309 1.00 95.81 103 TYR A CA 1
ATOM 833 C C . TYR A 1 103 ? -5.839 0.805 7.335 1.00 95.81 103 TYR A C 1
ATOM 835 O O . TYR A 1 103 ? -5.363 1.312 8.342 1.00 95.81 103 TYR A O 1
ATOM 843 N N . LEU A 1 104 ? -7.138 0.819 7.077 1.00 94.25 104 LEU A N 1
ATOM 844 C CA . LEU A 1 104 ? -8.139 1.356 7.978 1.00 94.25 104 LEU A CA 1
ATOM 845 C C . LEU A 1 104 ? -8.192 0.483 9.235 1.00 94.25 104 LEU A C 1
ATOM 847 O O . LEU A 1 104 ? -8.313 -0.739 9.136 1.00 94.25 104 LEU A O 1
ATOM 851 N N . ARG A 1 105 ? -8.111 1.092 10.420 1.00 92.44 105 ARG A N 1
ATOM 852 C CA . ARG A 1 105 ? -7.975 0.373 11.696 1.00 92.44 105 ARG A CA 1
ATOM 853 C C . ARG A 1 105 ? -9.094 -0.642 11.940 1.00 92.44 105 ARG A C 1
ATOM 855 O O . ARG A 1 105 ? -8.839 -1.695 12.518 1.00 92.44 105 ARG A O 1
ATOM 862 N N . GLU A 1 106 ? -10.308 -0.355 11.471 1.00 90.62 106 GLU A N 1
ATOM 863 C CA . GLU A 1 106 ? -11.471 -1.245 11.602 1.00 90.62 106 GLU A CA 1
ATOM 864 C C . GLU A 1 106 ? -11.306 -2.600 10.888 1.00 90.62 106 GLU A C 1
ATOM 866 O O . GLU A 1 106 ? -11.999 -3.554 11.231 1.00 90.62 106 GLU A O 1
ATOM 871 N N . LEU A 1 107 ? -10.396 -2.711 9.910 1.00 83.81 107 LEU A N 1
ATOM 872 C CA . LE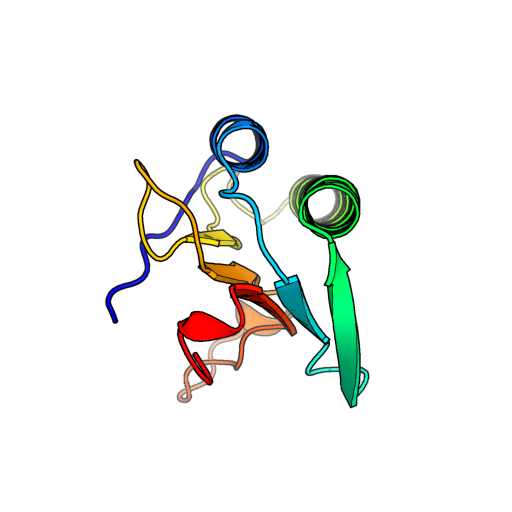U A 1 107 ? -10.147 -3.965 9.189 1.00 83.81 107 LEU A CA 1
ATOM 873 C C . LEU A 1 107 ? -9.363 -4.998 10.008 1.00 83.81 107 LEU A C 1
ATOM 875 O O . LEU A 1 107 ? -9.358 -6.169 9.630 1.00 83.81 107 LEU A O 1
ATOM 879 N N . GLY A 1 108 ? -8.699 -4.583 11.091 1.00 78.00 108 GLY A N 1
ATOM 880 C CA . GLY A 1 108 ? -7.709 -5.411 11.784 1.00 78.00 108 GLY A CA 1
ATOM 881 C C . GLY A 1 108 ? -6.386 -5.529 11.013 1.00 78.00 108 GLY A C 1
ATOM 882 O O . GLY A 1 108 ? -6.149 -4.799 10.054 1.00 78.00 108 GLY A O 1
ATOM 883 N N . GLU A 1 109 ? -5.494 -6.419 11.456 1.00 73.56 109 GLU A N 1
ATOM 884 C CA . GLU A 1 109 ? -4.213 -6.677 10.777 1.00 73.56 109 GLU A CA 1
ATOM 885 C C . GLU A 1 109 ? -4.409 -7.350 9.408 1.00 73.56 109 GLU A C 1
ATOM 887 O O . GLU A 1 109 ? -5.222 -8.267 9.261 1.00 73.56 109 GLU A O 1
ATOM 892 N N . ILE A 1 110 ? -3.637 -6.900 8.407 1.00 72.44 110 ILE A N 1
ATOM 893 C CA . ILE A 1 110 ? -3.742 -7.321 6.995 1.00 72.44 110 ILE A CA 1
ATOM 894 C C . ILE A 1 110 ? -2.468 -7.922 6.407 1.00 72.44 110 ILE A C 1
ATOM 896 O O . ILE A 1 110 ? -1.336 -7.555 6.800 1.00 72.44 110 ILE A O 1
#

pLDDT: mean 86.2, std 11.1, range [43.72, 97.06]

Radius of gyration: 13.4 Å; chains: 1; bounding box: 30×33×30 Å

Secondary structure (DSSP, 8-state):
---EEE--HHHHHHHHTTPPSSEEEEEETTTTEEEEEEHHHHHHHHHHHHHHHHHHHHH-TTS-TT---EEES-SSS--EEEE--GGGGS--SS-PPPSEEEEEGGG---

Organism: Aquifex aeolicus (NCBI:txid63363)

Foldseek 3Di:
DDKDFDLDLVLVLVQLVQADFAWKWKAQPVVRDIDIDTSVRLSVVVNVVSVVVVVQCVVDPPDDSRDTQKIFPDSNHGFKIFGADPVQVDPDPDRDGGRMIMGHPVVPDD